Protein AF-A0AAW9EFY3-F1 (afdb_monomer)

Mean predicted aligned error: 3.71 Å

Sequence (85 aa):
YYADHITAVSPTYAREITEPQFAYGMEGLLQQRHREGRLSGVLNGVDEKIWSPETDLLLASRYTRDTLEEKAENKRQLQIAMGLK

Radius of gyration: 20.98 Å; Cα contacts (8 Å, |Δi|>4): 94; chains: 1; bounding box: 48×29×45 Å

pLDDT: mean 96.95, std 4.66, range [65.88, 98.62]

Structure (mmCIF, N/CA/C/O backbone):
data_AF-A0AAW9EFY3-F1
#
_entry.id   AF-A0AAW9EFY3-F1
#
loop_
_atom_site.group_PDB
_atom_site.id
_atom_site.type_symbol
_atom_site.label_atom_id
_atom_site.label_alt_id
_atom_site.label_comp_id
_atom_site.label_asym_id
_atom_site.label_entity_id
_atom_site.label_seq_id
_atom_site.pdbx_PDB_ins_code
_atom_site.Cartn_x
_atom_site.Cartn_y
_atom_site.Cartn_z
_atom_site.occupancy
_atom_site.B_iso_or_equiv
_atom_site.auth_seq_id
_atom_site.auth_comp_id
_atom_site.auth_asym_id
_atom_site.auth_atom_id
_atom_site.pdbx_PDB_model_num
ATOM 1 N N . TYR A 1 1 ? -23.498 6.155 17.445 1.00 69.19 1 TYR A N 1
ATOM 2 C CA . TYR A 1 1 ? -22.677 5.972 16.228 1.00 69.19 1 TYR A CA 1
ATOM 3 C C . TYR A 1 1 ? -23.367 4.978 15.309 1.00 69.19 1 TYR A C 1
ATOM 5 O O . TYR A 1 1 ? -24.046 4.106 15.834 1.00 69.19 1 TYR A O 1
ATOM 13 N N . TYR A 1 2 ? -23.219 5.133 13.989 1.00 93.31 2 TYR A N 1
ATOM 14 C CA . TYR A 1 2 ? -24.080 4.478 12.990 1.00 93.31 2 TYR A CA 1
ATOM 15 C C . TYR A 1 2 ? -23.468 3.246 12.307 1.00 93.31 2 TYR A C 1
ATOM 17 O O . TYR A 1 2 ? -24.184 2.285 12.072 1.00 93.31 2 TYR A O 1
ATOM 25 N N . ALA A 1 3 ? -22.168 3.256 11.994 1.00 97.19 3 ALA A N 1
ATOM 26 C CA . ALA A 1 3 ? -21.507 2.103 11.382 1.00 97.19 3 ALA A CA 1
ATOM 27 C C . ALA A 1 3 ? -21.247 0.994 12.415 1.00 97.19 3 ALA A C 1
ATOM 29 O O . ALA A 1 3 ? -20.769 1.282 13.520 1.00 97.19 3 ALA A O 1
ATOM 30 N N . ASP A 1 4 ? -21.497 -0.261 12.030 1.00 97.56 4 ASP A N 1
ATOM 31 C CA . ASP A 1 4 ? -21.217 -1.440 12.861 1.00 97.56 4 ASP A CA 1
ATOM 32 C C . ASP A 1 4 ? -19.712 -1.667 13.062 1.00 97.56 4 ASP A C 1
ATOM 34 O O . ASP A 1 4 ? -19.271 -2.055 14.146 1.00 97.56 4 ASP A O 1
ATOM 38 N N . HIS A 1 5 ? -18.917 -1.393 12.025 1.00 97.88 5 HIS A N 1
ATOM 39 C CA . HIS A 1 5 ? -17.463 -1.513 12.023 1.00 97.88 5 HIS A CA 1
ATOM 40 C C . HIS A 1 5 ? -16.845 -0.447 11.106 1.00 97.88 5 HIS A C 1
ATOM 42 O O . HIS A 1 5 ? -17.405 -0.115 10.062 1.00 97.88 5 HIS A O 1
ATOM 48 N N . ILE A 1 6 ? -15.683 0.086 11.488 1.00 98.19 6 ILE A N 1
ATOM 49 C CA . ILE A 1 6 ? -14.946 1.116 10.745 1.00 98.19 6 ILE A CA 1
ATOM 50 C C . ILE A 1 6 ? -13.663 0.516 10.167 1.00 98.19 6 ILE A C 1
ATOM 52 O O . ILE A 1 6 ? -12.982 -0.262 10.835 1.00 98.19 6 ILE A O 1
ATOM 56 N N . THR A 1 7 ? -13.315 0.887 8.937 1.00 98.06 7 THR A N 1
ATOM 57 C CA . THR A 1 7 ? -12.084 0.444 8.274 1.00 98.06 7 THR A CA 1
ATOM 58 C C . THR A 1 7 ? -11.197 1.621 7.892 1.00 98.06 7 THR A C 1
ATOM 60 O O . THR A 1 7 ? -11.690 2.636 7.403 1.00 98.06 7 THR A O 1
ATOM 63 N N . ALA A 1 8 ? -9.887 1.455 8.048 1.00 97.94 8 ALA A N 1
ATOM 64 C CA . ALA A 1 8 ? -8.867 2.319 7.464 1.00 97.94 8 ALA A CA 1
ATOM 65 C C . ALA A 1 8 ? -8.078 1.565 6.379 1.00 97.94 8 ALA A C 1
ATOM 67 O O . ALA A 1 8 ? -8.130 0.339 6.298 1.00 97.94 8 ALA A O 1
ATOM 68 N N . VAL A 1 9 ? -7.310 2.291 5.568 1.00 97.69 9 VAL A N 1
ATOM 69 C CA . VAL A 1 9 ? -6.571 1.732 4.415 1.00 97.69 9 VAL A CA 1
ATOM 70 C C . VAL A 1 9 ? -5.287 0.970 4.778 1.00 97.69 9 VAL A C 1
ATOM 72 O O . VAL A 1 9 ? -4.585 0.477 3.898 1.00 97.69 9 VAL A O 1
ATOM 75 N N . SER A 1 10 ? -4.927 0.888 6.063 1.00 97.12 10 SER A N 1
ATOM 76 C CA . SER A 1 10 ? -3.836 0.026 6.528 1.00 97.12 10 SER A CA 1
ATOM 77 C C . SER A 1 10 ? -3.966 -0.306 8.023 1.00 97.12 10 SER A C 1
ATOM 79 O O . SER A 1 10 ? -4.521 0.496 8.783 1.00 97.12 10 SER A O 1
ATOM 81 N N . PRO A 1 11 ? -3.461 -1.470 8.484 1.00 97.00 11 PRO A N 1
ATOM 82 C CA . PRO A 1 11 ? -3.533 -1.871 9.895 1.00 97.00 11 PRO A CA 1
ATOM 83 C C . PRO A 1 11 ? -2.842 -0.907 10.864 1.00 97.00 11 PRO A C 1
ATOM 85 O O . PRO A 1 11 ? -3.287 -0.727 11.996 1.00 97.00 11 PRO A O 1
ATOM 88 N N . THR A 1 12 ? -1.730 -0.298 10.452 1.00 97.81 12 THR A N 1
ATOM 89 C CA . THR A 1 12 ? -1.028 0.686 11.286 1.00 97.81 12 THR A CA 1
ATOM 90 C C . THR A 1 12 ? -1.773 2.008 11.294 1.00 97.81 12 THR A C 1
ATOM 92 O O . THR A 1 12 ? -2.012 2.536 12.373 1.00 97.81 12 THR A O 1
ATOM 95 N N . TYR A 1 13 ? -2.277 2.454 10.143 1.00 97.50 13 TYR A N 1
ATOM 96 C CA . TYR A 1 13 ? -3.035 3.698 10.073 1.00 97.50 13 TYR A CA 1
ATOM 97 C C . TYR A 1 13 ? -4.320 3.650 10.908 1.00 97.50 13 TYR A C 1
ATOM 99 O O . TYR A 1 13 ? -4.645 4.613 11.591 1.00 97.50 13 TYR A O 1
ATOM 107 N N . ALA A 1 14 ? -5.000 2.499 10.965 1.00 97.38 14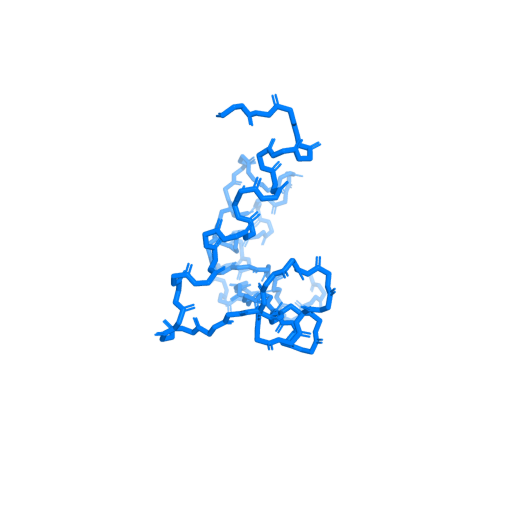 ALA A N 1
ATOM 108 C CA . ALA A 1 14 ? -6.147 2.299 11.856 1.00 97.38 14 ALA A CA 1
ATOM 109 C C . ALA A 1 14 ? -5.818 2.528 13.345 1.00 97.38 14 ALA A C 1
ATOM 111 O O . ALA A 1 14 ? -6.692 2.939 14.105 1.00 97.38 14 ALA A O 1
ATOM 112 N N . ARG A 1 15 ? -4.573 2.262 13.764 1.00 97.12 15 ARG A N 1
ATOM 113 C CA . ARG A 1 15 ? -4.088 2.524 15.128 1.00 97.12 15 ARG A CA 1
ATOM 114 C C . ARG A 1 15 ? -3.656 3.978 15.285 1.00 97.12 15 ARG A C 1
ATOM 116 O O . ARG A 1 15 ? -4.046 4.616 16.257 1.00 97.12 15 ARG A O 1
ATOM 123 N N . GLU A 1 16 ? -2.924 4.508 14.310 1.00 98.19 16 GLU A N 1
ATOM 124 C CA . GLU A 1 16 ? -2.427 5.889 14.304 1.00 98.19 16 GLU A CA 1
ATOM 125 C C . GLU A 1 16 ? -3.570 6.898 14.439 1.00 98.19 16 GLU A C 1
ATOM 127 O O . GLU A 1 16 ? -3.499 7.777 15.288 1.00 98.19 16 GLU A O 1
ATOM 132 N N . ILE A 1 17 ? -4.682 6.730 13.713 1.00 98.12 17 ILE A N 1
ATOM 133 C CA . ILE A 1 17 ? -5.828 7.659 13.789 1.00 98.12 17 ILE A CA 1
ATOM 134 C C . ILE A 1 17 ? -6.566 7.641 15.137 1.00 98.12 17 ILE A C 1
ATOM 136 O O . ILE A 1 17 ? -7.495 8.417 15.338 1.00 98.12 17 ILE A O 1
ATOM 140 N N . THR A 1 18 ? -6.179 6.775 16.077 1.00 97.94 18 THR A N 1
ATOM 141 C CA . THR A 1 18 ? -6.659 6.855 17.465 1.00 97.94 18 THR A CA 1
ATOM 142 C C . THR A 1 18 ? -5.861 7.863 18.300 1.00 97.94 18 THR A C 1
ATOM 144 O O . THR A 1 18 ? -6.309 8.267 19.375 1.00 97.94 18 THR A O 1
ATOM 147 N N . GLU A 1 19 ? -4.696 8.300 17.821 1.00 97.75 19 GLU A N 1
ATOM 148 C CA . GLU A 1 19 ? -3.846 9.287 18.475 1.00 97.75 19 GLU A CA 1
ATOM 149 C C . GLU A 1 19 ? -4.247 10.714 18.051 1.00 97.75 19 GLU A C 1
ATOM 151 O O . GLU A 1 19 ? -4.504 10.952 16.866 1.00 97.75 19 GLU A O 1
ATOM 156 N N . PRO A 1 20 ? -4.250 11.7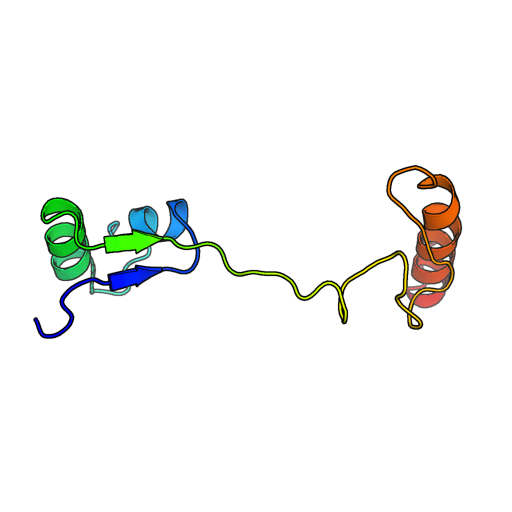04 18.968 1.00 97.19 20 PRO A N 1
ATOM 157 C CA . PRO A 1 20 ? -4.735 13.061 18.678 1.00 97.19 20 PRO A CA 1
ATOM 158 C C . PRO A 1 20 ? -4.067 13.734 17.471 1.00 97.19 20 PRO A C 1
ATOM 160 O O . PRO A 1 20 ? -4.706 14.475 16.730 1.00 97.19 20 PRO A O 1
ATOM 163 N N . GLN A 1 21 ? -2.786 13.443 17.245 1.00 97.88 21 GLN A N 1
ATOM 164 C CA . GLN A 1 21 ? -1.993 14.015 16.156 1.00 97.88 21 GLN A CA 1
ATOM 165 C C . GLN A 1 21 ? -2.441 13.573 14.751 1.00 97.88 21 GLN A C 1
ATOM 167 O O . GLN A 1 21 ? -2.190 14.289 13.785 1.00 97.88 21 GLN A O 1
ATOM 172 N N . PHE A 1 22 ? -3.133 12.434 14.634 1.00 97.56 22 PHE A N 1
ATOM 173 C CA . PHE A 1 22 ? -3.603 11.875 13.359 1.00 97.56 22 PHE A CA 1
ATOM 174 C C . PHE A 1 22 ? -5.132 11.853 13.233 1.00 97.56 22 PHE A C 1
ATOM 176 O O . PHE A 1 22 ? -5.656 11.524 12.170 1.00 97.56 22 PHE A O 1
ATOM 183 N N . ALA A 1 23 ? -5.859 12.167 14.307 1.00 96.25 23 ALA A N 1
ATOM 184 C CA . ALA A 1 23 ? -7.300 11.950 14.390 1.00 96.25 23 ALA A CA 1
ATOM 185 C C . ALA A 1 23 ? -8.155 13.138 13.929 1.00 96.25 23 ALA A C 1
ATOM 187 O O . ALA A 1 23 ? -9.370 12.993 13.802 1.00 96.25 23 ALA A O 1
ATOM 188 N N . TYR A 1 24 ? -7.551 14.312 13.711 1.00 97.00 24 TYR A N 1
ATOM 189 C CA . TYR A 1 24 ? -8.246 15.530 13.271 1.00 97.00 24 TYR A CA 1
ATOM 190 C C . TYR A 1 24 ? -9.495 15.865 14.120 1.00 97.00 24 TYR A C 1
ATOM 192 O O . TYR A 1 24 ? -10.526 16.279 13.589 1.00 97.00 24 TYR A O 1
ATOM 200 N N . GLY A 1 25 ? -9.417 15.664 15.442 1.00 96.62 25 GLY A N 1
ATOM 201 C CA . GLY A 1 25 ? -10.510 15.920 16.389 1.00 96.62 25 GLY A CA 1
ATOM 202 C C . GLY A 1 25 ? -11.498 14.759 16.579 1.00 96.62 25 GLY A C 1
ATOM 203 O O . GLY A 1 25 ? -12.507 14.926 17.265 1.00 96.62 25 GLY A O 1
ATOM 204 N N . MET A 1 26 ? -11.249 13.591 15.974 1.00 97.44 26 MET A N 1
ATOM 205 C CA . MET A 1 26 ? -12.097 12.392 16.079 1.00 97.44 26 MET A CA 1
ATOM 206 C C . MET A 1 26 ? -11.529 11.321 17.026 1.00 97.44 26 MET A C 1
ATOM 208 O O . MET A 1 26 ? -12.085 10.223 17.123 1.00 97.44 26 MET A O 1
ATOM 212 N N . GLU A 1 27 ? -10.444 11.612 17.747 1.00 96.69 27 GLU A N 1
ATOM 213 C CA . GLU A 1 27 ? -9.686 10.648 18.551 1.00 96.69 27 GLU A CA 1
ATOM 214 C C . GLU A 1 27 ? -10.556 9.946 19.593 1.00 96.69 27 GLU A C 1
ATOM 216 O O . GLU A 1 27 ? -10.445 8.736 19.762 1.00 96.69 27 GLU A O 1
ATOM 221 N N . GLY A 1 28 ? -11.477 10.660 20.248 1.00 96.50 28 GLY A N 1
ATOM 222 C CA . GLY A 1 28 ? -12.354 10.066 21.259 1.00 96.50 28 GLY A CA 1
ATOM 223 C C . GLY A 1 28 ? -13.255 8.972 20.679 1.00 96.50 28 GLY A C 1
ATOM 224 O O . GLY A 1 28 ? -13.341 7.870 21.227 1.00 96.50 28 GLY A O 1
ATOM 225 N N . LEU A 1 29 ? -13.873 9.249 19.525 1.00 97.50 29 LEU A N 1
ATOM 226 C CA . LEU A 1 29 ? -14.703 8.289 18.794 1.00 97.50 29 LEU A CA 1
ATOM 227 C C . LEU A 1 29 ? -13.863 7.091 18.340 1.00 97.50 29 LEU A C 1
ATOM 229 O O . LEU A 1 29 ? -14.259 5.940 18.549 1.00 97.50 29 LEU A O 1
ATOM 233 N N . LEU A 1 30 ? -12.703 7.352 17.735 1.00 98.06 30 LEU A N 1
ATOM 234 C CA . LEU A 1 30 ? -11.845 6.323 17.146 1.00 98.06 30 LEU A CA 1
ATOM 235 C C . LEU A 1 30 ? -11.215 5.422 18.216 1.00 98.06 30 LEU A C 1
ATOM 237 O O . L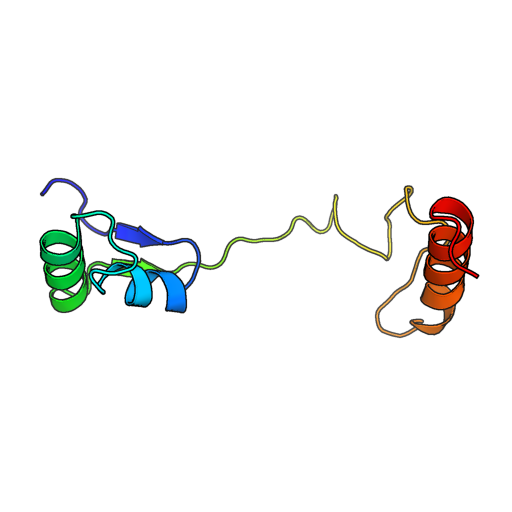EU A 1 30 ? -11.232 4.202 18.065 1.00 98.06 30 LEU A O 1
ATOM 241 N N . GLN A 1 31 ? -10.770 5.980 19.346 1.00 98.06 31 GLN A N 1
ATOM 242 C CA . GLN A 1 31 ? -10.306 5.209 20.504 1.00 98.06 31 GLN A CA 1
ATOM 243 C C . GLN A 1 31 ? -11.413 4.324 21.075 1.00 98.06 31 GLN A C 1
ATOM 245 O O . GLN A 1 31 ? -11.164 3.160 21.395 1.00 98.06 31 GLN A O 1
ATOM 250 N N . GLN A 1 32 ? -12.639 4.844 21.195 1.00 97.94 32 GLN A N 1
ATOM 251 C CA . GLN A 1 32 ? -13.770 4.046 21.662 1.00 97.94 32 GLN A CA 1
ATOM 252 C C . GLN A 1 32 ? -14.037 2.873 20.707 1.00 97.94 32 GLN A C 1
ATOM 254 O O . GLN A 1 32 ? -14.150 1.732 21.150 1.00 97.94 32 GLN A O 1
ATOM 259 N N . ARG A 1 33 ? -14.086 3.130 19.396 1.00 97.69 33 ARG A N 1
ATOM 260 C CA . ARG A 1 33 ? -14.296 2.090 18.375 1.00 97.69 33 ARG A CA 1
ATOM 261 C C . ARG A 1 33 ? -13.179 1.051 18.365 1.00 97.69 33 ARG A C 1
ATOM 263 O O . ARG A 1 33 ? -13.466 -0.135 18.249 1.00 97.69 33 ARG A O 1
ATOM 270 N N . HIS A 1 34 ? -11.935 1.471 18.565 1.00 97.62 34 HIS A N 1
ATOM 271 C CA . HIS A 1 34 ? -10.796 0.570 18.706 1.00 97.62 34 HIS A CA 1
ATOM 272 C C . HIS A 1 34 ? -10.916 -0.333 19.944 1.00 97.62 34 HIS A C 1
ATOM 274 O O . HIS A 1 34 ? -10.736 -1.542 19.838 1.00 97.62 34 HIS A O 1
ATOM 280 N N . ARG A 1 35 ? -11.282 0.219 21.112 1.00 97.69 35 ARG A N 1
ATOM 281 C CA . ARG A 1 35 ? -11.496 -0.562 22.350 1.00 97.69 35 ARG A CA 1
ATOM 282 C C . ARG A 1 35 ? -12.651 -1.559 22.230 1.00 97.69 35 ARG A C 1
ATOM 284 O O . ARG A 1 35 ? -12.581 -2.631 22.815 1.00 97.69 35 ARG A O 1
ATOM 291 N N . GLU A 1 36 ? -13.687 -1.221 21.463 1.00 97.94 36 GLU A N 1
ATOM 292 C CA . GLU A 1 36 ? -14.796 -2.127 21.130 1.00 97.94 36 GLU A CA 1
ATOM 293 C C . GLU A 1 36 ? -14.400 -3.228 20.121 1.00 97.94 36 GLU A C 1
ATOM 295 O O . GLU A 1 36 ? -15.223 -4.087 19.816 1.00 97.94 36 GLU A O 1
ATOM 300 N N . GLY A 1 37 ? -13.178 -3.206 19.570 1.00 97.81 37 GLY A N 1
ATOM 301 C CA . GLY A 1 37 ? -12.752 -4.121 18.504 1.00 97.81 37 GLY A CA 1
ATOM 302 C C . GLY A 1 37 ? -13.439 -3.853 17.159 1.00 97.81 37 GLY A C 1
ATOM 303 O O . GLY A 1 37 ? -13.563 -4.759 16.343 1.00 97.81 37 GLY A O 1
ATOM 304 N N . ARG A 1 38 ? -13.921 -2.622 16.941 1.00 98.19 38 ARG A N 1
ATOM 305 C CA . ARG A 1 38 ? -14.736 -2.194 15.786 1.00 98.19 38 ARG A CA 1
ATOM 306 C C . ARG A 1 38 ? -14.036 -1.184 14.876 1.00 98.19 38 ARG A C 1
ATOM 308 O O . ARG A 1 38 ? -14.688 -0.433 14.147 1.00 98.19 38 ARG A O 1
ATOM 315 N N . LEU A 1 39 ? -12.712 -1.134 14.947 1.00 98.38 39 LEU A N 1
ATOM 316 C CA . LEU A 1 39 ? -11.855 -0.352 14.067 1.00 98.38 39 LEU A CA 1
ATOM 317 C C . LEU A 1 39 ? -10.685 -1.235 13.635 1.00 98.38 39 LEU A C 1
ATOM 319 O O . LEU A 1 39 ? -9.948 -1.739 14.480 1.00 98.38 39 LEU A O 1
ATOM 323 N N . SER A 1 40 ? -10.512 -1.414 12.330 1.00 98.38 40 SER A N 1
ATOM 324 C CA . SER A 1 40 ? -9.430 -2.220 11.761 1.00 98.38 40 SER A CA 1
ATOM 325 C C . SER A 1 40 ? -8.902 -1.592 10.478 1.00 98.38 40 SER A C 1
ATOM 327 O O . SER A 1 40 ? -9.494 -0.664 9.927 1.00 98.38 40 SER A O 1
ATOM 329 N N . GLY A 1 41 ? -7.751 -2.067 10.017 1.00 98.06 41 GLY A N 1
ATOM 330 C CA . GLY A 1 41 ? -7.160 -1.623 8.766 1.00 98.06 41 GLY A CA 1
ATOM 331 C C . GLY A 1 41 ? -7.111 -2.748 7.748 1.00 98.06 41 GLY A C 1
ATOM 332 O O . GLY A 1 41 ? -6.698 -3.858 8.079 1.00 98.06 41 GLY A O 1
ATOM 333 N N . VAL A 1 42 ? -7.487 -2.446 6.511 1.00 98.12 42 VAL A N 1
ATOM 334 C CA . VAL A 1 42 ? -7.413 -3.356 5.367 1.00 98.12 42 VAL A CA 1
ATOM 335 C C . VAL A 1 42 ? -6.530 -2.695 4.322 1.00 98.12 42 VAL A C 1
ATOM 337 O O . VAL A 1 42 ? -6.805 -1.571 3.912 1.00 98.12 42 VAL A O 1
ATOM 340 N N . LEU A 1 43 ? -5.444 -3.367 3.931 1.00 97.75 43 LEU A N 1
ATOM 341 C CA . LEU A 1 43 ? -4.548 -2.846 2.903 1.00 97.75 43 LEU A CA 1
ATOM 342 C C . LEU A 1 43 ? -5.267 -2.759 1.559 1.00 97.75 43 LEU A C 1
ATOM 344 O O . LEU A 1 43 ? -5.965 -3.689 1.154 1.00 97.75 43 LEU A O 1
ATOM 348 N N . ASN A 1 44 ? -5.039 -1.653 0.858 1.00 97.25 44 ASN A N 1
ATOM 349 C CA . ASN A 1 44 ? -5.460 -1.522 -0.528 1.00 97.25 44 ASN A CA 1
ATOM 350 C C . ASN A 1 44 ? -4.717 -2.528 -1.419 1.00 97.25 44 ASN A C 1
ATOM 352 O O . ASN A 1 44 ? -3.574 -2.902 -1.147 1.00 97.25 44 ASN A O 1
ATOM 356 N N . GLY A 1 45 ? -5.375 -2.932 -2.502 1.00 96.25 45 GLY A N 1
ATOM 357 C CA . GLY A 1 45 ? -4.780 -3.771 -3.536 1.00 96.25 45 GLY A CA 1
ATOM 358 C C . GLY A 1 45 ? -4.061 -2.969 -4.621 1.00 96.25 45 GLY A C 1
ATOM 359 O O . GLY A 1 45 ? -4.165 -1.743 -4.695 1.00 96.25 45 GLY A O 1
ATOM 360 N N . VAL A 1 46 ? -3.374 -3.699 -5.496 1.00 97.69 46 VAL A N 1
ATOM 361 C CA . VAL A 1 46 ? -2.779 -3.207 -6.743 1.00 97.69 46 VAL A CA 1
ATOM 362 C C . VAL A 1 46 ? -3.331 -4.065 -7.884 1.00 97.69 46 VAL A C 1
ATOM 364 O O . VAL A 1 46 ? -3.402 -5.283 -7.745 1.00 97.69 46 VAL A O 1
ATOM 367 N N . ASP A 1 47 ? -3.759 -3.442 -8.985 1.00 97.56 47 ASP A N 1
ATOM 368 C CA . ASP A 1 47 ? -4.243 -4.162 -10.171 1.00 97.56 47 ASP A CA 1
ATOM 369 C C . ASP A 1 47 ? -3.067 -4.554 -11.073 1.00 97.56 47 ASP A C 1
ATOM 371 O O . ASP A 1 47 ? -2.476 -3.696 -11.729 1.00 97.56 47 ASP A O 1
ATOM 375 N N . GLU A 1 48 ? -2.751 -5.847 -11.132 1.00 96.81 48 GLU A N 1
ATOM 376 C CA . GLU A 1 48 ? -1.657 -6.397 -11.943 1.00 96.81 48 GLU A CA 1
ATOM 377 C C . GLU A 1 48 ? -1.853 -6.191 -13.453 1.00 96.81 48 GLU A C 1
ATOM 379 O O . GLU A 1 48 ? -0.879 -6.186 -14.200 1.00 96.81 48 GLU A O 1
ATOM 384 N N . LYS A 1 49 ? -3.085 -5.968 -13.934 1.00 96.62 49 LYS A N 1
ATOM 385 C CA . LYS A 1 49 ? -3.326 -5.676 -15.360 1.00 96.62 49 LYS A CA 1
ATOM 386 C C . LYS A 1 49 ? -2.817 -4.297 -15.761 1.00 96.62 49 LYS A C 1
ATOM 388 O O . LYS A 1 49 ? -2.528 -4.070 -16.933 1.00 96.62 49 LYS A O 1
ATOM 393 N N . ILE A 1 50 ? -2.764 -3.382 -14.796 1.00 97.69 50 ILE A N 1
ATOM 394 C CA . ILE A 1 50 ? -2.334 -1.997 -14.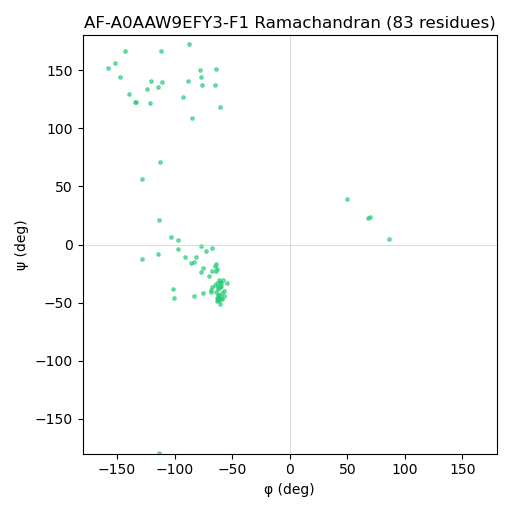988 1.00 97.69 50 ILE A CA 1
ATOM 395 C C . ILE A 1 50 ? -0.889 -1.841 -14.510 1.00 97.69 50 ILE A C 1
ATOM 397 O O . ILE A 1 50 ? -0.066 -1.263 -15.210 1.00 97.69 50 ILE A O 1
ATOM 401 N N . TRP A 1 51 ? -0.576 -2.380 -13.333 1.00 98.06 51 TRP A N 1
ATOM 402 C CA . TRP A 1 51 ? 0.700 -2.221 -12.643 1.00 98.06 51 TRP A CA 1
ATOM 403 C C . TRP A 1 51 ? 1.463 -3.542 -12.585 1.00 98.06 51 TRP A C 1
ATOM 405 O O . TRP A 1 51 ? 1.617 -4.137 -11.518 1.00 98.06 51 TRP A O 1
ATOM 415 N N . SER A 1 52 ? 1.973 -3.985 -13.734 1.00 98.12 52 SER A N 1
ATOM 416 C CA . SER A 1 52 ? 2.875 -5.137 -13.808 1.00 98.12 52 SER A CA 1
ATOM 417 C C . SER A 1 52 ? 4.084 -4.843 -14.694 1.00 98.12 52 SER A C 1
ATOM 419 O O . SER A 1 52 ? 3.912 -4.557 -15.881 1.00 98.12 52 SER A O 1
ATOM 421 N N . PRO A 1 53 ? 5.323 -4.963 -14.176 1.00 98.19 53 PRO A N 1
ATOM 422 C CA . PRO A 1 53 ? 6.527 -4.758 -14.980 1.00 98.19 53 PRO A CA 1
ATOM 423 C C . PRO A 1 53 ? 6.676 -5.787 -16.109 1.00 98.19 53 PRO A C 1
ATOM 425 O O . PRO A 1 53 ? 7.428 -5.550 -17.054 1.00 98.19 53 PRO A O 1
ATOM 428 N N . GLU A 1 54 ? 5.949 -6.903 -16.032 1.00 98.12 54 GLU A N 1
ATOM 429 C CA . GLU A 1 54 ? 5.982 -7.988 -17.011 1.00 98.12 54 GLU A CA 1
ATOM 430 C C . GLU A 1 54 ? 5.191 -7.655 -18.279 1.00 98.12 54 GLU A C 1
ATOM 432 O O . GLU A 1 54 ? 5.470 -8.211 -19.340 1.00 98.12 54 GLU A O 1
ATOM 437 N N . THR A 1 55 ? 4.214 -6.743 -18.189 1.00 97.69 55 THR A N 1
ATOM 438 C CA . THR A 1 55 ? 3.291 -6.414 -19.289 1.00 97.69 55 THR A CA 1
ATOM 439 C C . THR A 1 55 ? 3.194 -4.924 -19.598 1.00 97.69 55 THR A C 1
ATOM 441 O O . THR A 1 55 ? 2.651 -4.573 -20.644 1.00 97.69 55 THR A O 1
ATOM 444 N N . ASP A 1 56 ? 3.717 -4.049 -18.739 1.00 98.06 56 ASP A N 1
ATOM 445 C CA . ASP A 1 56 ? 3.600 -2.600 -18.899 1.00 98.06 56 ASP A CA 1
ATOM 446 C C . ASP A 1 56 ? 4.243 -2.121 -20.216 1.00 98.06 56 ASP A C 1
ATOM 448 O O . ASP A 1 56 ? 5.439 -2.296 -20.473 1.00 98.06 56 ASP A O 1
ATOM 452 N N . LEU A 1 57 ? 3.411 -1.538 -21.082 1.00 97.31 57 LEU A N 1
ATOM 453 C CA . LEU A 1 57 ? 3.808 -1.001 -22.384 1.00 97.31 57 LEU A CA 1
ATOM 454 C C . LEU A 1 57 ? 4.417 0.405 -22.284 1.00 97.31 57 LEU A C 1
ATOM 456 O O . LEU A 1 57 ? 4.959 0.898 -23.271 1.00 97.31 57 LEU A O 1
ATOM 460 N N . LEU A 1 58 ? 4.318 1.053 -21.121 1.00 98.06 58 LEU A N 1
ATOM 461 C CA . LEU A 1 58 ? 4.888 2.372 -20.852 1.00 98.06 58 LEU A CA 1
ATOM 462 C C . LEU A 1 58 ? 6.353 2.291 -20.406 1.00 98.06 58 LEU A C 1
ATOM 464 O O . LEU A 1 58 ? 7.059 3.300 -20.434 1.00 98.06 58 LEU A O 1
ATOM 468 N N . LEU A 1 59 ? 6.827 1.107 -20.006 1.00 98.25 59 LEU A N 1
ATOM 469 C CA . LEU A 1 59 ? 8.232 0.876 -19.689 1.00 98.25 59 LEU A CA 1
ATOM 470 C C . LEU A 1 59 ? 9.067 0.740 -20.964 1.00 98.25 59 LEU A C 1
ATOM 472 O O . LEU A 1 59 ? 8.647 0.125 -21.943 1.00 98.25 59 LEU A O 1
ATOM 476 N N . ALA A 1 60 ? 10.299 1.248 -20.917 1.00 97.94 60 ALA A N 1
ATOM 477 C CA . ALA A 1 60 ? 11.259 1.059 -22.001 1.00 97.94 60 ALA A CA 1
ATOM 478 C C . ALA A 1 60 ? 11.652 -0.419 -22.172 1.00 97.94 60 ALA A C 1
ATOM 480 O O . ALA A 1 60 ? 11.862 -0.879 -23.292 1.00 97.94 60 ALA A O 1
ATOM 481 N N . SER A 1 61 ? 11.726 -1.163 -21.065 1.00 98.38 61 SER A N 1
ATOM 482 C CA . SER A 1 61 ? 11.955 -2.605 -21.038 1.00 98.38 61 SER A CA 1
ATOM 483 C C . SER A 1 61 ? 11.077 -3.276 -19.981 1.00 98.38 61 SER A C 1
ATOM 485 O O . SER A 1 61 ? 11.054 -2.853 -18.822 1.00 98.38 61 SER A O 1
ATOM 487 N N . ARG A 1 62 ? 10.360 -4.334 -20.367 1.00 98.62 62 ARG A N 1
ATOM 488 C CA . ARG A 1 62 ? 9.600 -5.178 -19.430 1.00 98.62 62 ARG A CA 1
ATOM 489 C C . ARG A 1 62 ? 10.542 -6.130 -18.704 1.00 98.62 62 ARG A C 1
ATOM 491 O O . ARG A 1 62 ? 11.580 -6.503 -19.242 1.00 98.62 62 ARG A O 1
ATOM 498 N N . TYR A 1 63 ? 10.184 -6.496 -17.481 1.00 98.50 63 TYR A N 1
ATOM 499 C CA . TYR A 1 63 ? 11.013 -7.339 -16.627 1.00 98.50 63 TYR A CA 1
ATOM 500 C C . TYR A 1 63 ? 10.168 -8.147 -15.642 1.00 98.50 63 TYR A C 1
ATOM 502 O O . TYR A 1 63 ? 9.053 -7.758 -15.302 1.00 98.50 63 TYR A O 1
ATOM 510 N N . THR A 1 64 ? 10.721 -9.261 -15.169 1.00 98.50 64 THR A N 1
ATOM 511 C CA . THR A 1 64 ? 10.106 -10.151 -14.177 1.00 98.50 64 THR A CA 1
ATOM 512 C C . THR A 1 64 ? 10.909 -10.129 -12.876 1.00 98.50 64 THR A C 1
ATOM 514 O O . THR A 1 64 ? 11.927 -9.440 -12.757 1.00 98.50 64 THR A O 1
ATOM 517 N N . ARG A 1 65 ? 10.474 -10.905 -11.878 1.00 98.12 65 ARG A N 1
ATOM 518 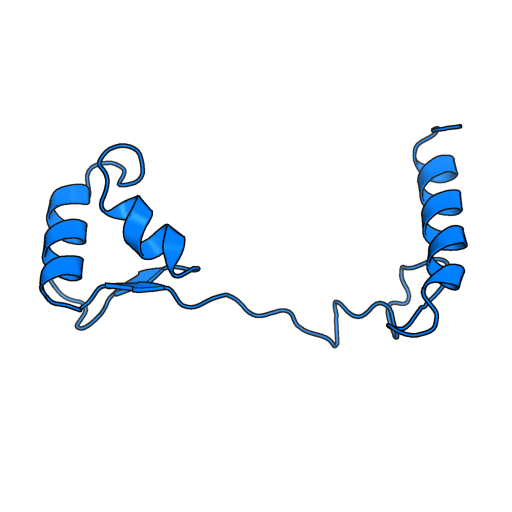C CA . ARG A 1 65 ? 11.239 -11.112 -10.640 1.00 98.12 65 ARG A CA 1
ATOM 519 C C . ARG A 1 65 ? 12.622 -11.731 -10.887 1.00 98.12 65 ARG A C 1
ATOM 521 O O . ARG A 1 65 ? 13.546 -11.413 -10.142 1.00 98.12 65 ARG A O 1
ATOM 528 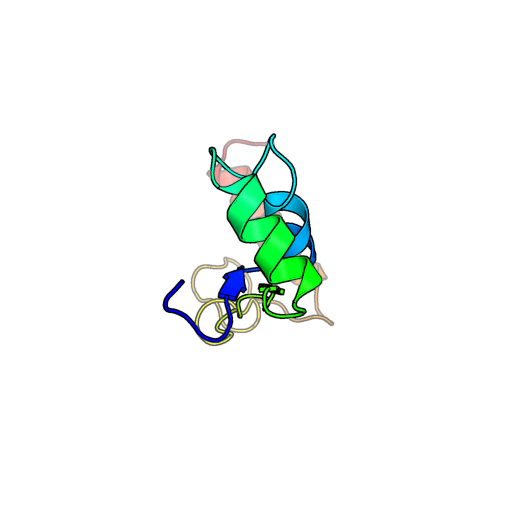N N . ASP A 1 66 ? 12.745 -12.589 -11.896 1.00 98.38 66 ASP A N 1
ATOM 529 C CA . ASP A 1 66 ? 13.962 -13.363 -12.172 1.00 98.38 66 ASP A CA 1
ATOM 530 C C . ASP A 1 66 ? 14.852 -12.718 -13.245 1.00 98.38 66 ASP A C 1
ATOM 532 O O . ASP A 1 66 ? 15.941 -13.210 -13.514 1.00 98.38 66 ASP A O 1
ATOM 536 N N . THR A 1 67 ? 14.395 -11.609 -13.832 1.00 97.88 67 THR A N 1
ATOM 537 C CA . THR A 1 67 ? 15.075 -10.874 -14.905 1.00 97.88 67 THR A CA 1
ATOM 538 C C . THR A 1 67 ? 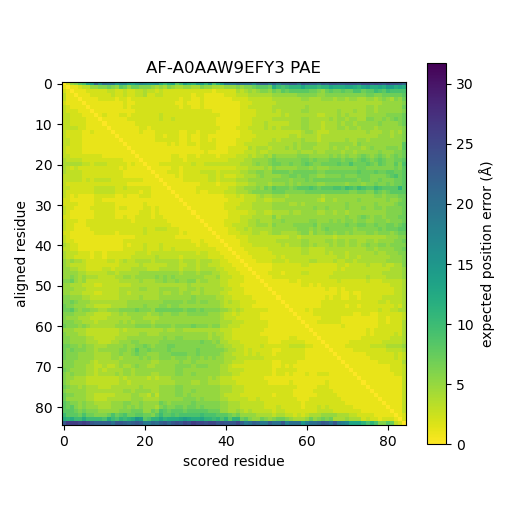15.170 -9.391 -14.504 1.00 97.88 67 THR A C 1
ATOM 540 O O . THR A 1 67 ? 14.599 -8.491 -15.118 1.00 97.88 67 THR A O 1
ATOM 543 N N . LEU A 1 68 ? 15.771 -9.116 -13.340 1.00 98.25 68 LEU A N 1
ATOM 544 C CA . LEU A 1 68 ? 15.854 -7.754 -12.786 1.00 98.25 68 LEU A CA 1
ATOM 545 C C . LEU A 1 68 ? 16.900 -6.892 -13.503 1.00 98.25 68 LEU A C 1
ATOM 547 O O . LEU A 1 68 ? 16.847 -5.663 -13.423 1.00 98.25 68 LEU A O 1
ATOM 551 N N . GLU A 1 69 ? 17.844 -7.515 -14.195 1.00 98.19 69 GLU A N 1
ATOM 552 C CA . GLU A 1 69 ? 18.869 -6.868 -14.999 1.00 98.19 69 GLU A CA 1
ATOM 553 C C . GLU A 1 69 ? 18.272 -6.019 -16.136 1.00 98.19 69 GLU A C 1
ATOM 555 O O . GLU A 1 69 ? 18.778 -4.926 -16.399 1.00 98.19 69 GLU A O 1
ATOM 560 N N . GLU A 1 70 ? 17.130 -6.402 -16.716 1.00 98.25 70 GLU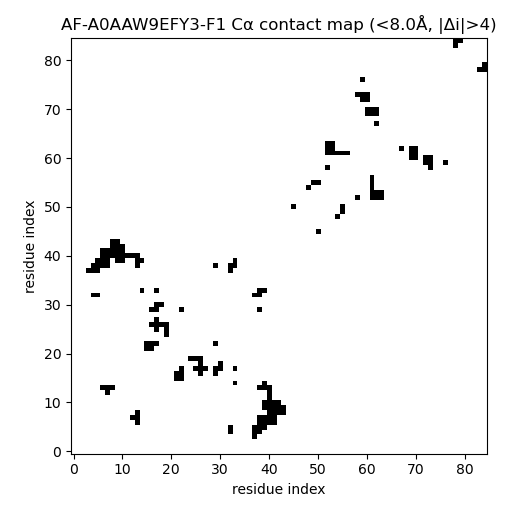 A N 1
ATOM 561 C CA . GLU A 1 70 ? 16.403 -5.622 -17.728 1.00 98.25 70 GLU A CA 1
ATOM 562 C C . GLU A 1 70 ? 15.881 -4.285 -17.183 1.00 98.25 70 GLU A C 1
ATOM 564 O O . GLU A 1 70 ? 15.701 -3.323 -17.938 1.00 98.25 70 GLU A O 1
ATOM 569 N N . LYS A 1 71 ? 15.705 -4.162 -15.859 1.00 98.38 71 LYS A N 1
ATOM 570 C CA . LYS A 1 71 ? 15.317 -2.899 -15.213 1.00 98.38 71 LYS A CA 1
ATOM 571 C C . LYS A 1 71 ? 16.394 -1.815 -15.356 1.00 98.38 71 LYS A C 1
ATOM 573 O O . LYS A 1 71 ? 16.085 -0.629 -15.202 1.00 98.38 71 LYS A O 1
ATOM 578 N N . ALA A 1 72 ? 17.641 -2.182 -15.667 1.00 98.25 72 ALA A N 1
ATOM 579 C CA . ALA A 1 72 ? 18.724 -1.227 -15.890 1.00 98.25 72 ALA A CA 1
ATOM 580 C C . ALA A 1 72 ? 18.429 -0.272 -17.060 1.00 98.25 72 ALA A C 1
ATOM 582 O O . ALA A 1 72 ? 18.729 0.919 -16.954 1.00 98.25 72 ALA A O 1
ATOM 583 N N . GLU A 1 73 ? 17.775 -0.747 -18.126 1.00 98.06 73 GLU A N 1
ATOM 584 C CA . GLU A 1 73 ? 17.410 0.117 -19.255 1.00 98.06 73 GLU A CA 1
ATOM 585 C C . GLU A 1 73 ? 16.332 1.130 -18.857 1.00 98.06 73 GLU A C 1
ATOM 587 O O . GLU A 1 73 ? 16.452 2.309 -19.185 1.00 98.06 73 GLU A O 1
ATOM 592 N N . ASN A 1 74 ? 15.342 0.728 -18.050 1.00 98.38 74 ASN A N 1
ATOM 593 C CA . ASN A 1 74 ? 14.346 1.660 -17.507 1.00 98.38 74 ASN A CA 1
ATOM 594 C C . ASN A 1 74 ? 15.002 2.767 -16.672 1.00 98.38 74 ASN A C 1
ATOM 596 O O . ASN A 1 74 ? 14.638 3.936 -16.794 1.00 98.38 74 ASN A O 1
ATOM 600 N N . LYS A 1 75 ? 16.002 2.419 -15.850 1.00 98.38 75 LYS A N 1
ATOM 601 C CA . LYS A 1 75 ? 16.775 3.407 -15.085 1.00 98.38 75 LYS A CA 1
ATOM 602 C C . LYS A 1 75 ? 17.526 4.365 -16.012 1.00 98.38 75 LYS A C 1
ATOM 604 O O . LYS A 1 75 ? 17.443 5.573 -15.808 1.00 98.38 75 LYS A O 1
ATOM 609 N N . ARG A 1 76 ? 18.226 3.843 -17.026 1.00 98.12 76 ARG A N 1
ATOM 610 C CA . ARG A 1 76 ? 18.988 4.651 -17.989 1.00 98.12 76 ARG A CA 1
ATOM 611 C C . ARG A 1 76 ? 18.084 5.629 -18.740 1.00 98.12 76 ARG A C 1
ATOM 613 O O . ARG A 1 76 ? 18.412 6.808 -18.843 1.00 98.12 76 ARG A O 1
ATOM 620 N N . GLN A 1 77 ? 16.932 5.159 -19.215 1.00 98.06 77 GLN A N 1
ATOM 621 C CA . GLN A 1 77 ? 15.947 5.995 -19.905 1.00 98.06 77 GLN A CA 1
ATOM 622 C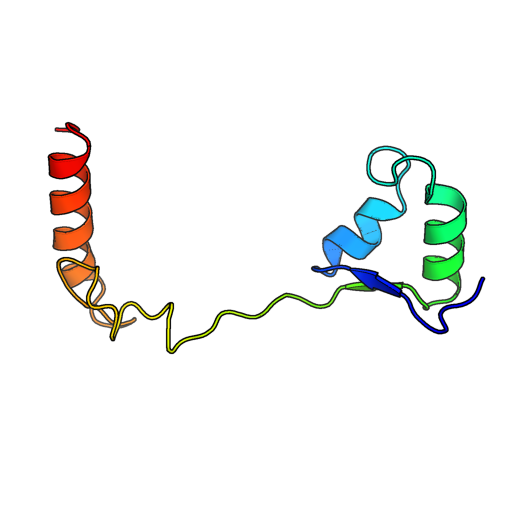 C . GLN A 1 77 ? 15.370 7.069 -18.988 1.00 98.06 77 GLN A C 1
ATOM 624 O O . GLN A 1 77 ? 15.266 8.221 -19.399 1.00 98.06 77 GLN A O 1
ATOM 629 N N . LEU A 1 78 ? 15.075 6.734 -17.728 1.00 98.25 78 LEU A N 1
ATOM 630 C CA . LEU A 1 78 ? 14.616 7.716 -16.750 1.00 98.25 78 LEU A CA 1
ATOM 631 C C . LEU A 1 78 ? 15.679 8.791 -16.480 1.00 98.25 78 LEU A C 1
ATOM 633 O O . LEU A 1 78 ? 15.352 9.971 -16.446 1.00 98.25 78 LEU A O 1
ATOM 637 N N . GLN A 1 79 ? 16.949 8.407 -16.321 1.00 98.44 79 GLN A N 1
ATOM 638 C CA . GLN A 1 79 ? 18.050 9.359 -16.136 1.00 98.44 79 GLN A CA 1
ATOM 639 C C . GLN A 1 79 ? 18.150 10.333 -17.319 1.00 98.44 79 GLN A C 1
ATOM 641 O O . GLN A 1 79 ? 18.163 11.544 -17.109 1.00 98.44 79 GLN A O 1
ATOM 646 N N . ILE A 1 80 ? 18.099 9.821 -18.554 1.00 97.88 80 ILE A N 1
ATOM 647 C CA . ILE A 1 80 ? 18.092 10.642 -19.775 1.00 97.88 80 ILE A CA 1
ATOM 648 C C . ILE A 1 80 ? 16.876 11.575 -19.808 1.00 97.88 80 ILE A C 1
ATOM 650 O O . ILE A 1 80 ? 17.042 12.781 -19.991 1.00 97.88 80 ILE A O 1
ATOM 654 N N . ALA A 1 81 ? 15.669 11.040 -19.599 1.00 97.44 81 ALA A N 1
ATOM 655 C CA . ALA A 1 81 ? 14.421 11.801 -19.650 1.00 97.44 81 ALA A CA 1
ATOM 656 C C . ALA A 1 81 ? 14.360 12.914 -18.590 1.00 97.44 81 ALA A C 1
ATOM 658 O O . ALA A 1 81 ? 13.762 13.960 -18.829 1.00 97.44 81 ALA A O 1
ATOM 659 N N . MET A 1 82 ? 15.010 12.707 -17.441 1.00 98.25 82 MET A N 1
ATOM 660 C CA . MET A 1 82 ? 15.049 13.660 -16.329 1.00 98.25 82 MET A CA 1
ATOM 661 C C . MET A 1 82 ? 16.310 14.540 -16.315 1.00 98.25 82 MET A C 1
ATOM 663 O O . MET A 1 82 ? 16.491 15.325 -15.385 1.00 98.25 82 MET A O 1
ATOM 667 N N . GLY A 1 83 ? 17.190 14.428 -17.316 1.00 96.56 83 GLY A N 1
ATOM 668 C CA . GLY A 1 83 ? 18.420 15.225 -17.407 1.00 96.56 83 GLY A CA 1
ATOM 669 C C . GLY A 1 83 ? 19.471 14.898 -16.338 1.00 96.56 83 GLY A C 1
ATOM 670 O O . GLY A 1 83 ? 20.325 15.730 -16.033 1.00 96.56 83 GLY A O 1
ATOM 671 N N . LEU A 1 84 ? 19.412 13.700 -15.758 1.00 92.56 84 LEU A N 1
ATOM 672 C CA . LEU A 1 84 ? 20.364 13.203 -14.771 1.00 92.56 84 LEU A CA 1
ATOM 673 C C . LEU A 1 84 ? 21.460 12.413 -15.501 1.00 92.56 84 LEU A C 1
ATOM 675 O O . LEU A 1 84 ? 21.156 11.531 -16.301 1.00 92.56 84 LEU A O 1
ATOM 679 N N . LYS A 1 85 ? 22.729 12.754 -15.255 1.00 65.88 85 LYS A N 1
ATOM 680 C CA . LYS A 1 85 ? 23.879 12.007 -15.790 1.00 65.88 85 LYS A CA 1
ATOM 681 C C . LYS A 1 85 ? 24.104 10.701 -15.034 1.00 65.88 85 LYS A C 1
ATOM 683 O O . LYS A 1 85 ? 23.855 10.676 -13.807 1.00 65.88 85 LYS A O 1
#

Secondary structure (DSSP, 8-state):
---SSEEESSHHHHHHTTSHHHHTT-HHHHHHHHHTT-EEE-PPP--TTTS-TTT-SSSSS---TT--TTHHHHHHHHHHHTT--

InterPro domains:
  IPR013534 Starch synthase, catalytic domain [PF08323] (1-32)

Nearest PDB structures (foldseek):
  3d1j-assembly1_A  TM=9.865E-01  e=3.153E-12  Escherichia coli
  2r4t-assembly1_A  TM=9.422E-01  e=2.753E-12  unclassified
  3cx4-assembly1_A  TM=9.391E-01  e=3.866E-12  Escherichia coli
  6gne-assembly1_A  TM=8.484E-01  e=1.050E-04  Arabidopsis thaliana

Organism: Klebsiella aerogenes (NCBI:txid548)

Foldseek 3Di:
DPDQAEEDQAQVLLVVCLDPVNVVPCNVVSVVCVVVVRTGYDHDDDDCVDDALQDDPPAPFRDDPVRCVSCVVSVVVVCVVVVHD

Solvent-accessible surface area (backbone atoms only — not comparable to full-atom values): 5044 Å² total; per-residue (Å²): 136,87,74,89,61,48,76,32,68,26,59,63,56,40,55,47,33,36,38,71,93,61,22,85,87,42,18,72,61,40,40,50,33,41,77,71,71,30,48,43,34,49,69,76,88,79,60,60,94,74,67,28,56,68,71,36,82,85,49,86,42,55,31,51,92,91,40,57,74,43,46,52,54,38,51,53,52,48,28,58,77,70,73,46,132